Protein AF-A0A8H4V3X3-F1 (afdb_monomer)

pLDDT: mean 76.95, std 20.92, range [30.16, 96.44]

Mean predicted aligned error: 10.54 Å

Nearest PDB structures (foldseek):
  2fno-assembly1_A  TM=6.176E-01  e=9.124E+00  Agrobacterium fabrum str. C58

Foldseek 3Di:
DDCDPVVVDPPVVVVVVVVVVVVVVLVVCVVVVNNVDDPVVVLVVLLVVLVVLLVQLVVQVVLDPDLAATESVGDPDYDPVLVVLLVVLVCQCPPPVCVPSNVSSVVRVSSVSNNVNVVVVVVVCVVVPDDDDPPPPDPPPDPPPPPD

Solvent-accessible surface area (backbone atoms only — not comparable to full-atom values): 8965 Å² total; per-residue (Å²): 134,80,66,75,87,51,60,94,44,61,69,72,56,42,55,52,51,49,50,53,50,49,54,52,50,52,50,50,32,43,72,74,48,66,56,68,49,54,75,68,56,47,50,52,52,52,50,53,52,51,50,52,52,36,52,48,39,43,55,30,50,72,77,48,90,76,84,66,65,74,30,67,86,67,59,98,59,81,50,72,66,42,54,51,51,46,51,52,53,52,46,29,68,70,37,74,91,44,55,65,57,24,53,56,49,69,76,36,63,50,51,51,50,52,50,47,28,51,50,53,54,47,62,68,41,54,86,67,72,76,90,86,66,94,70,89,80,65,88,74,66,94,71,80,77,77,75,130

Structure (mmCIF, N/CA/C/O backbone):
data_AF-A0A8H4V3X3-F1
#
_entry.id   AF-A0A8H4V3X3-F1
#
loop_
_atom_site.group_PDB
_atom_site.id
_atom_site.type_symbol
_atom_site.label_atom_id
_atom_site.label_alt_id
_atom_site.label_comp_id
_atom_site.label_asym_id
_atom_site.label_entity_id
_atom_site.label_seq_id
_atom_site.pdbx_PDB_ins_code
_atom_site.Cartn_x
_atom_site.Cartn_y
_atom_site.Cartn_z
_atom_site.occupancy
_atom_site.B_iso_or_equiv
_atom_site.auth_seq_id
_atom_site.auth_comp_id
_atom_site.auth_asym_id
_atom_site.auth_atom_id
_atom_site.pdbx_PDB_model_num
ATOM 1 N N . MET A 1 1 ? 15.057 -9.123 -9.919 1.00 45.84 1 MET A N 1
ATOM 2 C CA . MET A 1 1 ? 13.879 -9.916 -9.500 1.00 45.84 1 MET A CA 1
ATOM 3 C C . MET A 1 1 ? 14.301 -10.841 -8.371 1.00 45.84 1 MET A C 1
ATOM 5 O O . MET A 1 1 ? 1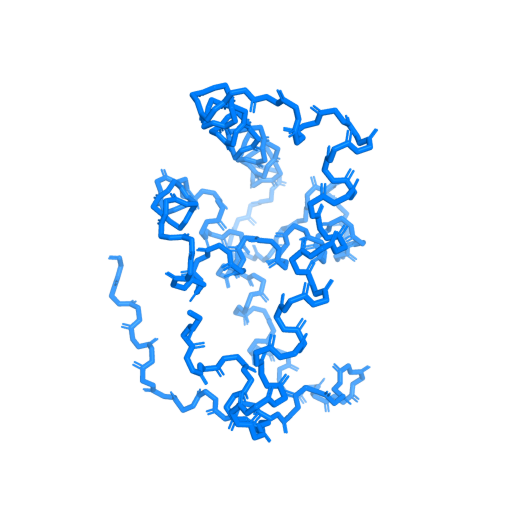5.152 -11.696 -8.597 1.00 45.84 1 MET A O 1
ATOM 9 N N . ARG A 1 2 ? 13.808 -10.592 -7.152 1.00 46.78 2 ARG A N 1
ATOM 10 C CA . ARG A 1 2 ? 14.162 -11.354 -5.944 1.00 46.78 2 ARG A CA 1
ATOM 11 C C . ARG A 1 2 ? 13.432 -12.704 -5.938 1.00 46.78 2 ARG A C 1
ATOM 13 O O . ARG A 1 2 ? 12.283 -12.791 -6.359 1.00 46.78 2 ARG A O 1
ATOM 20 N N . SER A 1 3 ? 14.145 -13.741 -5.517 1.00 46.97 3 SER A N 1
ATOM 21 C CA . SER A 1 3 ? 13.865 -15.177 -5.670 1.00 46.97 3 SER A CA 1
ATOM 22 C C . SER A 1 3 ? 12.647 -15.719 -4.923 1.00 46.97 3 SER A C 1
ATOM 24 O O . SER A 1 3 ? 12.322 -16.879 -5.130 1.00 46.97 3 SER A O 1
ATOM 26 N N . ASN A 1 4 ? 11.981 -14.933 -4.076 1.00 54.28 4 ASN A N 1
ATOM 27 C CA . ASN A 1 4 ? 11.114 -15.505 -3.040 1.00 54.28 4 ASN A CA 1
ATOM 28 C C . ASN A 1 4 ? 9.658 -15.712 -3.485 1.00 54.28 4 ASN A C 1
ATOM 30 O O . ASN A 1 4 ? 9.024 -16.653 -3.033 1.00 54.28 4 ASN A O 1
ATOM 34 N N . ALA A 1 5 ? 9.129 -14.885 -4.393 1.00 55.22 5 ALA A N 1
ATOM 35 C CA . ALA A 1 5 ? 7.745 -15.038 -4.857 1.00 55.22 5 ALA A CA 1
ATOM 36 C C . ALA A 1 5 ? 7.559 -16.182 -5.881 1.00 55.22 5 ALA A C 1
ATOM 38 O O . ALA A 1 5 ? 6.552 -16.879 -5.803 1.00 55.22 5 ALA A O 1
ATOM 39 N N . PRO A 1 6 ? 8.503 -16.425 -6.816 1.00 57.72 6 PRO A N 1
ATOM 40 C CA . PRO A 1 6 ? 8.420 -17.557 -7.733 1.00 57.72 6 PRO A CA 1
ATOM 41 C C . PRO A 1 6 ? 9.488 -18.629 -7.447 1.00 57.72 6 PRO A C 1
ATOM 43 O O . PRO A 1 6 ? 9.937 -19.289 -8.381 1.00 57.72 6 PRO A O 1
ATOM 46 N N . SER A 1 7 ? 9.942 -18.791 -6.196 1.00 61.81 7 SER A N 1
ATOM 47 C CA . SER A 1 7 ? 10.973 -19.783 -5.821 1.00 61.81 7 SER A CA 1
ATOM 48 C C . SER A 1 7 ? 10.600 -21.214 -6.225 1.00 61.81 7 SER A C 1
ATOM 50 O O . SER A 1 7 ? 11.481 -22.012 -6.530 1.00 61.81 7 SER A O 1
ATOM 52 N N . SER A 1 8 ? 9.300 -21.505 -6.303 1.00 68.56 8 SER A N 1
ATOM 53 C CA . SER A 1 8 ? 8.719 -22.769 -6.768 1.00 68.56 8 SER A CA 1
ATOM 54 C C . SER A 1 8 ? 8.809 -22.991 -8.286 1.00 68.56 8 SER A C 1
ATOM 56 O O . SER A 1 8 ? 8.514 -24.083 -8.767 1.00 68.56 8 SER A O 1
ATOM 58 N N . ILE A 1 9 ? 9.219 -21.979 -9.059 1.00 73.19 9 ILE A N 1
ATOM 59 C CA . ILE A 1 9 ? 9.278 -21.999 -10.524 1.00 73.19 9 ILE A CA 1
ATOM 60 C C . ILE A 1 9 ? 10.747 -21.993 -10.986 1.00 73.19 9 ILE A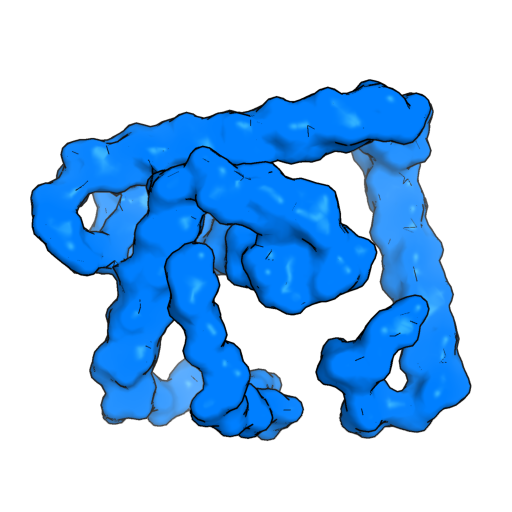 C 1
ATOM 62 O O . ILE A 1 9 ? 11.541 -21.189 -10.488 1.00 73.19 9 ILE A O 1
ATOM 66 N N . PRO A 1 10 ? 11.128 -22.801 -11.996 1.00 83.00 10 PRO A N 1
ATOM 67 C CA . PRO A 1 10 ? 12.458 -22.749 -12.601 1.00 83.00 10 PRO A CA 1
ATOM 68 C C . PRO A 1 10 ? 12.874 -21.335 -13.033 1.00 83.00 10 PRO A C 1
ATOM 70 O O . PRO A 1 10 ? 12.103 -20.609 -13.662 1.00 83.00 10 PRO A O 1
ATOM 73 N N . ARG A 1 11 ? 14.129 -20.952 -12.756 1.00 78.69 11 ARG A N 1
ATOM 74 C CA . ARG A 1 11 ? 14.683 -19.606 -13.032 1.00 78.69 11 ARG A CA 1
ATOM 75 C C . ARG A 1 11 ? 14.378 -19.054 -14.438 1.00 78.69 11 ARG A C 1
ATOM 77 O O . ARG A 1 11 ? 14.016 -17.880 -14.515 1.00 78.69 11 ARG A O 1
ATOM 84 N N . PRO A 1 12 ? 14.448 -19.838 -15.534 1.00 83.12 12 PRO A N 1
ATOM 85 C CA . PRO A 1 12 ? 14.096 -19.336 -16.865 1.00 83.12 12 PRO A CA 1
ATOM 86 C C . PRO A 1 12 ? 12.629 -18.898 -16.975 1.00 83.12 12 PRO A C 1
ATOM 88 O O . PRO A 1 12 ? 12.326 -17.844 -17.533 1.00 83.12 12 PRO A O 1
ATOM 91 N N . LEU A 1 13 ? 11.717 -19.671 -16.381 1.00 84.81 13 LEU A N 1
ATOM 92 C CA . LEU A 1 13 ? 10.294 -19.349 -16.350 1.00 84.81 13 LEU A CA 1
ATOM 93 C C . LEU A 1 13 ? 10.013 -18.130 -15.465 1.00 84.81 13 LEU A C 1
ATOM 95 O O . LEU A 1 13 ? 9.146 -17.335 -15.812 1.00 84.81 13 LEU A O 1
ATOM 99 N N . GLN A 1 14 ? 10.779 -17.914 -14.388 1.00 82.12 14 GLN A N 1
ATOM 100 C CA . GLN A 1 14 ? 10.663 -16.690 -13.584 1.00 82.12 14 GLN A CA 1
ATOM 101 C C . GLN A 1 14 ? 10.895 -15.443 -14.444 1.00 82.12 14 GLN A C 1
ATOM 103 O O . GLN A 1 14 ? 10.097 -14.511 -14.399 1.00 82.12 14 GLN A O 1
ATOM 108 N N . VAL A 1 15 ? 11.960 -15.434 -15.254 1.00 85.00 15 VAL A N 1
ATOM 109 C CA . VAL A 1 15 ? 12.286 -14.310 -16.150 1.00 85.00 15 VAL A CA 1
ATOM 110 C C . VAL A 1 15 ? 11.188 -14.112 -17.194 1.00 85.00 15 VAL A C 1
ATOM 112 O O . VAL A 1 15 ? 10.755 -12.983 -17.429 1.00 85.00 15 VAL A O 1
ATOM 115 N N . PHE A 1 16 ? 10.694 -15.204 -17.781 1.00 87.19 16 PHE A N 1
ATOM 116 C CA . PHE A 1 16 ? 9.623 -15.152 -18.772 1.00 87.19 16 PHE A CA 1
ATOM 117 C C . PHE A 1 16 ? 8.318 -14.585 -18.194 1.00 87.19 16 PHE A C 1
ATOM 119 O O . PHE A 1 16 ? 7.760 -13.630 -18.735 1.00 87.19 16 PHE A O 1
ATOM 126 N N . VAL A 1 17 ? 7.861 -15.111 -17.054 1.00 87.12 17 VAL A N 1
ATOM 127 C CA . VAL A 1 17 ? 6.657 -14.628 -16.363 1.00 87.12 17 VAL A CA 1
ATOM 128 C C . VAL A 1 17 ? 6.831 -13.174 -15.934 1.00 87.12 17 VAL A C 1
ATOM 130 O O . VAL A 1 17 ? 5.943 -12.358 -16.172 1.00 87.12 17 VAL A O 1
ATOM 133 N N . GLY A 1 18 ? 7.988 -12.812 -15.373 1.00 85.25 18 GLY A N 1
ATOM 134 C CA . GLY A 1 18 ? 8.288 -11.431 -14.996 1.00 85.25 18 GLY A CA 1
ATOM 135 C C . GLY A 1 18 ? 8.202 -10.461 -16.171 1.00 85.25 18 GLY A C 1
ATOM 136 O O . GLY A 1 18 ? 7.627 -9.385 -16.030 1.00 85.25 18 GLY A O 1
ATOM 137 N N . SER A 1 19 ? 8.701 -10.858 -17.344 1.00 88.56 19 SER A N 1
ATOM 138 C CA . SER A 1 19 ? 8.586 -10.081 -18.583 1.00 88.56 19 SER A CA 1
ATOM 139 C C . SER A 1 19 ? 7.127 -9.878 -19.008 1.00 88.56 19 SER A C 1
ATOM 141 O O . SER A 1 19 ? 6.721 -8.754 -19.318 1.00 88.56 19 SER A O 1
ATOM 143 N N . LEU A 1 20 ? 6.302 -10.931 -18.961 1.00 91.50 20 LEU A N 1
ATOM 144 C CA . LEU A 1 20 ? 4.875 -10.837 -19.285 1.00 91.50 20 LEU A CA 1
ATOM 145 C C . LEU A 1 20 ? 4.123 -9.923 -18.312 1.00 91.50 20 LEU A C 1
ATOM 147 O O . LEU A 1 20 ? 3.348 -9.070 -18.755 1.00 91.50 20 LEU A O 1
ATOM 151 N N . VAL A 1 21 ? 4.378 -10.064 -17.007 1.00 88.31 21 VAL A N 1
ATOM 152 C CA . VAL A 1 21 ? 3.786 -9.205 -15.973 1.00 88.31 21 VAL A CA 1
ATOM 153 C C . VAL A 1 21 ? 4.212 -7.760 -16.190 1.00 88.31 21 VAL A C 1
ATOM 155 O O . VAL A 1 21 ? 3.352 -6.887 -16.274 1.00 88.31 21 VAL A O 1
ATOM 158 N N . HIS A 1 22 ? 5.511 -7.503 -16.362 1.00 88.00 22 HIS A N 1
ATOM 159 C CA . HIS A 1 22 ? 6.023 -6.158 -16.603 1.00 88.00 22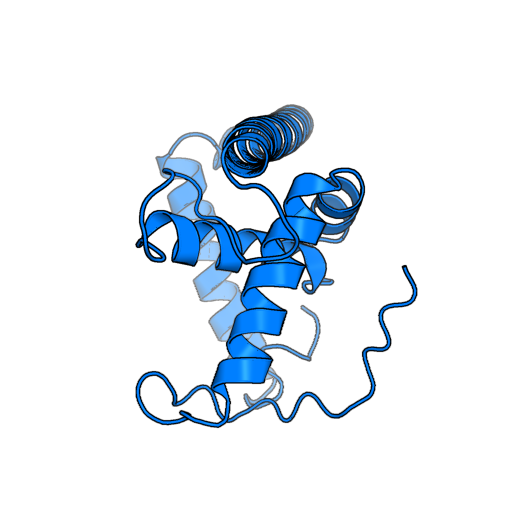 HIS A CA 1
ATOM 160 C C . HIS A 1 22 ? 5.373 -5.530 -17.838 1.00 88.00 22 HIS A C 1
ATOM 162 O O . HIS A 1 22 ? 4.827 -4.434 -17.757 1.00 88.00 22 HIS A O 1
ATOM 168 N N . ARG A 1 23 ? 5.334 -6.244 -18.970 1.00 90.69 23 ARG A N 1
ATOM 169 C CA . ARG A 1 23 ? 4.712 -5.742 -20.201 1.00 90.69 23 ARG A CA 1
ATOM 170 C C . ARG A 1 23 ? 3.228 -5.438 -20.010 1.00 90.69 23 ARG A C 1
ATOM 172 O O . ARG A 1 23 ? 2.745 -4.421 -20.510 1.00 90.69 23 ARG A O 1
ATOM 179 N N . ARG A 1 24 ? 2.491 -6.308 -19.314 1.00 91.94 24 ARG A N 1
ATOM 180 C CA . ARG A 1 24 ? 1.060 -6.110 -19.057 1.00 91.94 24 ARG A CA 1
ATOM 181 C C . ARG A 1 24 ? 0.826 -4.897 -18.161 1.00 91.94 24 ARG A C 1
ATOM 183 O O . ARG A 1 24 ? 0.009 -4.057 -18.523 1.00 91.94 24 ARG A O 1
ATOM 190 N N . VAL A 1 25 ? 1.550 -4.801 -17.048 1.00 89.62 25 VAL A N 1
ATOM 191 C CA . VAL A 1 25 ? 1.443 -3.701 -16.081 1.00 89.62 25 VAL A CA 1
ATOM 192 C C . VAL A 1 25 ? 1.822 -2.377 -16.738 1.00 89.62 25 VAL A C 1
ATOM 194 O O . VAL A 1 25 ? 1.018 -1.451 -16.714 1.00 89.62 25 VAL A O 1
ATOM 197 N N . SER A 1 26 ? 2.965 -2.305 -17.424 1.00 89.94 26 SER A N 1
ATOM 198 C CA . SER A 1 26 ? 3.404 -1.093 -18.125 1.00 89.94 26 SER A CA 1
ATOM 199 C C . SER A 1 26 ? 2.391 -0.638 -19.177 1.00 89.94 26 SER A C 1
ATOM 201 O O . SER A 1 26 ? 2.088 0.549 -19.268 1.00 89.94 26 SER A O 1
ATOM 203 N N . ARG A 1 27 ? 1.797 -1.569 -19.940 1.00 91.69 27 ARG A N 1
ATOM 204 C CA . ARG A 1 27 ? 0.753 -1.228 -20.919 1.00 91.69 27 ARG A CA 1
ATOM 205 C C . ARG A 1 27 ? -0.516 -0.701 -20.251 1.00 91.69 27 ARG A C 1
ATOM 207 O O . ARG A 1 27 ? -1.105 0.246 -20.761 1.00 91.69 27 ARG A O 1
ATOM 214 N N . THR A 1 28 ? -0.938 -1.303 -19.141 1.00 92.31 28 THR A N 1
ATOM 215 C CA . THR A 1 28 ? -2.104 -0.836 -18.381 1.00 92.31 28 THR A CA 1
ATOM 216 C C . THR A 1 28 ? -1.863 0.562 -17.816 1.00 92.31 28 THR A C 1
ATOM 218 O O . THR A 1 28 ? -2.680 1.446 -18.056 1.00 92.31 28 THR A O 1
ATOM 221 N N . LEU A 1 29 ? -0.720 0.787 -17.158 1.00 89.62 29 LEU A N 1
ATOM 222 C CA . LEU A 1 29 ? -0.351 2.094 -16.609 1.00 89.62 29 LEU A CA 1
ATOM 223 C C . LEU A 1 29 ? -0.291 3.157 -17.711 1.00 89.62 29 LEU A C 1
ATOM 225 O O . LEU A 1 29 ? -0.830 4.249 -17.560 1.00 89.62 29 LEU A O 1
ATOM 229 N N . TYR A 1 30 ? 0.304 2.831 -18.860 1.00 91.00 30 TYR A N 1
ATOM 230 C CA . TYR A 1 30 ? 0.341 3.749 -19.997 1.00 91.00 30 TYR A CA 1
ATOM 231 C C . TYR A 1 30 ? -1.060 4.057 -20.550 1.00 91.00 30 TYR A C 1
ATOM 233 O O . TYR A 1 30 ? -1.338 5.196 -20.923 1.00 91.00 30 TYR A O 1
ATOM 241 N N . GLY A 1 31 ? -1.952 3.060 -20.591 1.00 91.19 31 GLY A N 1
ATOM 242 C CA . GLY A 1 31 ? -3.344 3.229 -21.014 1.00 91.19 31 GLY A CA 1
ATOM 243 C C . GLY A 1 31 ? -4.166 4.102 -20.063 1.00 91.19 31 GLY A C 1
ATOM 244 O O . GLY A 1 31 ? -4.974 4.899 -20.525 1.00 91.19 31 GLY A O 1
ATOM 245 N N . GLN A 1 32 ? -3.918 4.001 -18.755 1.00 89.25 32 GLN A N 1
ATOM 246 C CA . GLN A 1 32 ? -4.557 4.821 -17.716 1.00 89.25 32 GLN A CA 1
ATOM 247 C C . GLN A 1 32 ? -3.954 6.230 -17.596 1.00 89.25 32 GLN A C 1
ATOM 249 O O . GLN A 1 32 ? -4.487 7.065 -16.876 1.00 89.25 32 GLN A O 1
ATOM 254 N N . GLY A 1 33 ? -2.839 6.502 -18.279 1.00 89.06 33 GLY A N 1
ATOM 255 C CA . GLY A 1 33 ? -2.134 7.784 -18.237 1.00 89.06 33 GLY A CA 1
ATOM 256 C C . GLY A 1 33 ? -1.071 7.887 -17.140 1.00 89.06 33 GLY A C 1
ATOM 257 O O . GLY A 1 33 ? -0.111 8.627 -17.320 1.00 89.06 33 GLY A O 1
ATOM 258 N N . THR A 1 34 ? -1.141 7.087 -16.072 1.00 87.62 34 THR A N 1
ATOM 259 C CA . THR A 1 34 ? -0.144 7.085 -14.979 1.00 87.62 34 THR A CA 1
ATOM 260 C C . THR A 1 34 ? 1.245 6.635 -15.434 1.00 87.62 34 THR A C 1
ATOM 262 O O . THR A 1 34 ? 2.257 7.115 -14.936 1.00 87.62 34 THR A O 1
ATOM 265 N N . GLY A 1 35 ? 1.317 5.762 -16.440 1.00 86.12 35 GLY A N 1
ATOM 266 C CA . GLY A 1 35 ? 2.573 5.332 -17.058 1.00 86.12 35 GLY A CA 1
ATOM 267 C C . GLY A 1 35 ? 3.211 6.374 -17.982 1.00 86.12 35 GLY A C 1
ATOM 268 O O . GLY A 1 35 ? 4.275 6.104 -18.533 1.00 86.12 35 GLY A O 1
ATOM 269 N N . ARG A 1 36 ? 2.563 7.528 -18.199 1.00 90.06 36 ARG A N 1
ATOM 270 C CA . ARG A 1 36 ? 3.112 8.661 -18.967 1.00 90.06 36 ARG A CA 1
ATOM 271 C C . ARG A 1 36 ? 3.770 9.711 -18.073 1.00 90.06 36 ARG A C 1
ATOM 273 O O . ARG A 1 36 ? 4.408 10.616 -18.602 1.00 90.06 36 ARG A O 1
ATOM 280 N N . LEU A 1 37 ? 3.602 9.596 -16.756 1.00 89.50 37 LEU A N 1
ATOM 281 C CA . LEU A 1 37 ? 4.138 10.555 -15.803 1.00 89.50 37 LEU A CA 1
ATOM 282 C C . LEU A 1 37 ? 5.669 10.439 -15.729 1.00 89.50 37 LEU A C 1
ATOM 284 O O . LEU A 1 37 ? 6.204 9.323 -15.753 1.00 89.50 37 LEU A O 1
ATOM 288 N N . PRO A 1 38 ? 6.394 11.564 -15.612 1.00 90.00 38 PRO A N 1
ATOM 289 C CA . PRO A 1 38 ? 7.805 11.544 -15.267 1.00 90.00 38 PRO A CA 1
ATOM 290 C C . PRO A 1 38 ? 8.004 10.918 -13.880 1.00 90.00 38 PRO A C 1
ATOM 292 O O . PRO A 1 38 ? 7.118 10.944 -13.025 1.00 90.00 38 PRO A O 1
ATOM 295 N N . GLY A 1 39 ? 9.196 10.369 -13.632 1.00 86.56 39 GLY A N 1
ATOM 296 C CA . GLY A 1 39 ? 9.482 9.634 -12.393 1.00 86.56 39 GLY A CA 1
ATOM 297 C C . GLY A 1 39 ? 9.255 10.442 -11.106 1.00 86.56 39 GLY A C 1
ATOM 298 O O . GLY A 1 39 ? 8.863 9.864 -10.096 1.00 86.56 39 GLY A O 1
ATOM 299 N N . SER A 1 40 ? 9.448 11.764 -11.146 1.00 88.75 40 SER A N 1
ATOM 300 C CA . SER A 1 40 ? 9.160 12.669 -10.027 1.00 88.75 40 SER A CA 1
ATOM 301 C C . SER A 1 40 ? 7.661 12.800 -9.749 1.00 88.75 40 SER A C 1
ATOM 303 O O . SER A 1 40 ? 7.241 12.696 -8.603 1.00 88.75 40 SER A O 1
ATOM 305 N N . GLU A 1 41 ? 6.843 12.962 -10.786 1.00 89.06 41 GLU A N 1
ATOM 306 C CA . GLU A 1 41 ? 5.386 13.066 -10.656 1.00 89.06 41 GLU A CA 1
ATOM 307 C C . GLU A 1 41 ? 4.770 11.725 -10.239 1.00 89.06 41 GLU A C 1
ATOM 309 O O . GLU A 1 41 ? 3.896 11.679 -9.381 1.00 89.06 41 GLU A O 1
ATOM 314 N N . ALA A 1 42 ? 5.306 10.607 -10.738 1.00 88.81 42 ALA A N 1
ATOM 315 C CA . ALA A 1 42 ? 4.922 9.276 -10.272 1.00 88.81 42 ALA A CA 1
ATOM 316 C C . ALA A 1 42 ? 5.278 9.036 -8.790 1.00 88.81 42 ALA A C 1
ATOM 318 O O . ALA A 1 42 ? 4.603 8.259 -8.109 1.00 88.81 42 ALA A O 1
ATOM 319 N N . ALA A 1 43 ? 6.340 9.670 -8.278 1.00 89.19 43 ALA A N 1
ATOM 320 C CA . ALA A 1 43 ? 6.693 9.598 -6.865 1.00 89.19 43 ALA A CA 1
ATOM 321 C C . ALA A 1 43 ? 5.705 10.383 -5.992 1.00 89.19 43 ALA A C 1
ATOM 323 O O . ALA A 1 43 ? 5.232 9.821 -5.007 1.00 89.19 43 ALA A O 1
ATOM 324 N N . ILE A 1 44 ? 5.345 11.602 -6.408 1.00 92.69 44 ILE A N 1
ATOM 325 C CA . ILE A 1 44 ? 4.333 12.435 -5.742 1.00 92.69 44 ILE A CA 1
ATOM 326 C C . ILE A 1 44 ? 2.985 11.712 -5.725 1.00 92.69 44 ILE A C 1
ATOM 328 O O . ILE A 1 44 ? 2.424 11.489 -4.659 1.00 92.69 44 ILE A O 1
ATOM 332 N N . LEU A 1 45 ? 2.522 11.222 -6.880 1.00 91.88 45 LEU A N 1
ATOM 333 C CA . LEU A 1 45 ? 1.258 10.488 -6.980 1.00 91.88 45 LEU A CA 1
ATOM 334 C C . LEU A 1 45 ? 1.219 9.277 -6.036 1.00 91.88 45 LEU A C 1
ATOM 336 O O . LEU A 1 45 ? 0.196 8.973 -5.431 1.00 91.88 45 LEU A O 1
ATOM 340 N N . ARG A 1 46 ? 2.335 8.554 -5.903 1.00 91.81 46 ARG A N 1
ATOM 341 C CA . ARG A 1 46 ? 2.431 7.410 -4.988 1.00 91.81 46 ARG A CA 1
ATOM 342 C C . ARG A 1 46 ? 2.292 7.834 -3.527 1.00 91.81 46 ARG A C 1
ATOM 344 O O . ARG A 1 46 ? 1.671 7.097 -2.766 1.00 91.81 46 ARG A O 1
ATOM 351 N N . GLU A 1 47 ? 2.887 8.954 -3.135 1.00 93.69 47 GLU A N 1
ATOM 352 C CA . GLU A 1 47 ? 2.752 9.508 -1.783 1.00 93.69 47 GLU A CA 1
ATOM 353 C C . GLU A 1 47 ? 1.309 9.944 -1.520 1.00 93.69 47 GLU A C 1
ATOM 355 O O . GLU A 1 47 ? 0.709 9.467 -0.559 1.00 93.69 47 GLU A O 1
ATOM 360 N N . GLU A 1 48 ? 0.711 10.706 -2.435 1.00 94.62 48 GLU A N 1
ATOM 361 C CA . GLU A 1 48 ? -0.687 11.149 -2.350 1.00 94.62 48 GLU A CA 1
ATOM 362 C C . GLU A 1 48 ? -1.666 9.972 -2.254 1.00 94.62 48 GLU A C 1
ATOM 364 O O . GLU A 1 48 ? -2.623 10.004 -1.482 1.00 94.62 48 GLU A O 1
ATOM 369 N N . VAL A 1 49 ? -1.448 8.896 -3.018 1.00 94.50 49 VAL A N 1
ATOM 370 C CA . VAL A 1 49 ? -2.291 7.693 -2.937 1.00 94.50 49 VAL A CA 1
ATOM 371 C C . VAL A 1 49 ? -2.226 7.080 -1.540 1.00 94.50 49 VAL A C 1
ATOM 373 O O . VAL A 1 49 ? -3.267 6.751 -0.973 1.00 94.50 49 VAL A O 1
ATOM 376 N N . TRP A 1 50 ? -1.031 6.933 -0.962 1.00 95.75 50 TRP A N 1
ATOM 377 C CA . TRP A 1 50 ? -0.898 6.369 0.382 1.00 95.75 50 TRP A CA 1
ATOM 378 C C . TRP A 1 50 ? -1.446 7.290 1.465 1.00 95.75 50 TRP A C 1
ATOM 380 O O . TRP A 1 50 ? -2.069 6.798 2.403 1.00 95.75 50 TRP A O 1
ATOM 390 N N . GLU A 1 51 ? -1.273 8.600 1.318 1.00 96.44 51 GLU A N 1
ATOM 391 C CA . GLU A 1 51 ? -1.857 9.595 2.211 1.00 96.44 51 GLU A CA 1
ATOM 392 C C . GLU A 1 51 ? 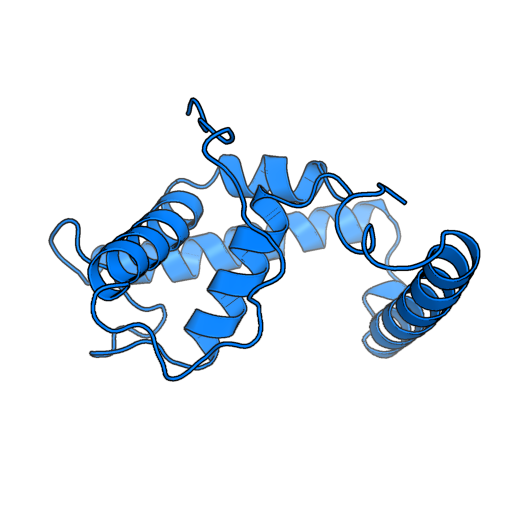-3.388 9.520 2.204 1.00 96.44 51 GLU A C 1
ATOM 394 O O . GLU A 1 51 ? -4.005 9.423 3.264 1.00 96.44 51 GLU A O 1
ATOM 399 N N . ASN A 1 52 ? -4.006 9.465 1.021 1.00 96.00 52 ASN A N 1
ATOM 400 C CA . ASN A 1 52 ? -5.457 9.354 0.879 1.00 96.00 52 ASN A CA 1
ATOM 401 C C . ASN A 1 52 ? -5.998 8.033 1.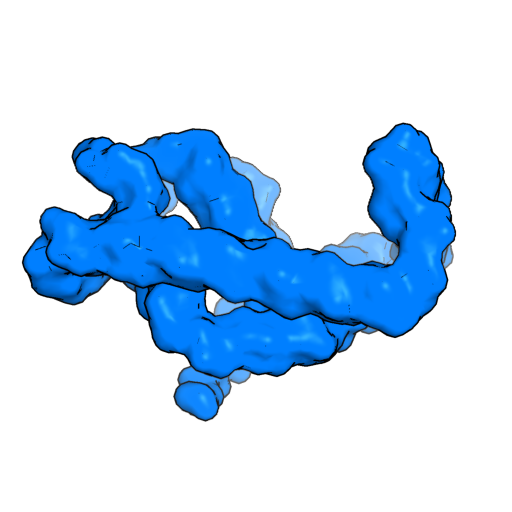444 1.00 96.00 52 ASN A C 1
ATOM 403 O O . ASN A 1 52 ? -7.020 8.016 2.132 1.00 96.00 52 ASN A O 1
ATOM 407 N N . VAL A 1 53 ? -5.304 6.917 1.197 1.00 95.69 53 VAL A N 1
ATOM 408 C CA . VAL A 1 53 ? -5.663 5.615 1.782 1.00 95.69 53 VAL A CA 1
ATOM 409 C C . VAL A 1 53 ? -5.530 5.650 3.306 1.00 95.69 53 VAL A C 1
ATOM 411 O O . VAL A 1 53 ? -6.406 5.144 4.009 1.00 95.69 53 VAL A O 1
ATOM 414 N N . ASN A 1 54 ? -4.475 6.280 3.833 1.00 96.06 54 ASN A N 1
ATOM 415 C CA . ASN A 1 54 ? -4.308 6.487 5.267 1.00 96.06 54 ASN A CA 1
ATOM 416 C C . ASN A 1 54 ? -5.434 7.343 5.847 1.00 96.06 54 ASN A C 1
ATOM 418 O O . ASN A 1 54 ? -5.991 6.958 6.867 1.00 96.06 54 ASN A O 1
ATOM 422 N N . ALA A 1 55 ? -5.807 8.451 5.205 1.00 95.19 55 ALA A N 1
ATOM 423 C CA . ALA A 1 55 ? -6.905 9.300 5.660 1.00 95.19 55 ALA A CA 1
ATOM 424 C C . ALA A 1 55 ? -8.221 8.512 5.744 1.00 95.19 55 ALA A C 1
ATOM 426 O O . ALA A 1 55 ? -8.888 8.531 6.776 1.00 95.19 55 ALA A O 1
ATOM 427 N N . LEU A 1 56 ? -8.545 7.738 4.704 1.00 94.25 56 LEU A N 1
ATOM 428 C CA . LEU A 1 56 ? -9.740 6.895 4.669 1.00 94.25 56 LEU A CA 1
ATOM 429 C C . LEU A 1 56 ? -9.760 5.862 5.810 1.00 94.25 56 LEU A C 1
ATOM 431 O O . LEU A 1 56 ? -10.760 5.716 6.512 1.00 94.25 56 LEU A O 1
ATOM 435 N N . ILE A 1 57 ? -8.650 5.153 6.016 1.00 94.12 57 ILE A N 1
ATOM 436 C CA . ILE A 1 57 ? -8.537 4.124 7.058 1.00 94.12 57 ILE A CA 1
ATOM 437 C C . ILE A 1 57 ? -8.490 4.750 8.456 1.00 94.12 57 ILE A C 1
ATOM 439 O O . ILE A 1 57 ? -9.073 4.202 9.387 1.00 94.12 57 ILE A O 1
ATOM 443 N N . ALA A 1 58 ? -7.847 5.904 8.621 1.00 93.69 58 ALA A N 1
ATOM 444 C CA . ALA A 1 58 ? -7.806 6.629 9.884 1.00 93.69 58 ALA A CA 1
ATOM 445 C C . ALA A 1 58 ? -9.199 7.121 10.295 1.00 93.69 58 ALA A C 1
ATOM 447 O O . ALA A 1 58 ? -9.545 7.034 11.472 1.00 93.69 58 ALA A O 1
ATOM 448 N N . GLU A 1 59 ? -10.022 7.581 9.350 1.00 92.44 59 GLU A N 1
ATOM 449 C CA . GLU A 1 59 ? -11.426 7.900 9.630 1.00 92.44 59 GLU A CA 1
ATOM 450 C C . GLU A 1 59 ? -12.221 6.649 10.019 1.00 92.44 59 GLU A C 1
ATOM 452 O O . GLU A 1 59 ? -12.900 6.644 11.047 1.00 92.44 59 GLU A O 1
ATOM 457 N N . ALA A 1 60 ? -12.065 5.548 9.281 1.00 90.62 60 ALA A N 1
ATOM 458 C CA . ALA A 1 60 ? -12.699 4.276 9.630 1.00 90.62 60 ALA A CA 1
ATOM 459 C C . ALA A 1 60 ? -12.243 3.736 11.001 1.00 90.62 60 ALA A C 1
ATOM 461 O O . ALA A 1 60 ? -13.010 3.084 11.704 1.00 90.62 60 ALA A O 1
ATOM 462 N N . ARG A 1 61 ? -11.008 4.024 11.427 1.00 89.19 61 ARG A N 1
ATOM 463 C CA . ARG A 1 61 ? -10.501 3.627 12.747 1.00 89.19 61 ARG A CA 1
ATOM 464 C C . ARG A 1 61 ? -11.248 4.332 13.878 1.00 89.19 61 ARG A C 1
ATOM 466 O O . ARG A 1 61 ? -11.477 3.709 14.914 1.00 89.19 61 ARG A O 1
ATOM 473 N N . LYS A 1 62 ? -11.619 5.605 13.692 1.00 88.31 62 LYS A N 1
ATOM 474 C CA . LYS A 1 62 ? -12.298 6.429 14.712 1.00 88.31 62 LYS A CA 1
ATOM 475 C C . LYS A 1 62 ? -13.712 5.944 15.023 1.00 88.31 62 LYS A C 1
ATOM 477 O O . LYS A 1 62 ? -14.191 6.176 16.129 1.00 88.31 62 LYS A O 1
ATOM 482 N N . SER A 1 63 ? -14.379 5.287 14.074 1.00 80.25 63 SER A N 1
ATOM 483 C CA . SER A 1 63 ? -15.763 4.831 14.244 1.00 80.25 63 SER A CA 1
ATOM 484 C C . SER A 1 63 ? -15.897 3.554 15.079 1.00 80.25 63 SER A C 1
ATOM 486 O O . SER A 1 63 ? -17.007 3.213 15.483 1.00 80.25 63 SER A O 1
ATOM 488 N N . VAL A 1 64 ? -14.789 2.863 15.383 1.00 82.62 64 VAL A N 1
ATOM 489 C CA . VAL A 1 64 ? -14.803 1.594 16.123 1.00 82.62 64 VAL A CA 1
ATOM 490 C C . VAL A 1 64 ? -14.017 1.712 17.436 1.00 82.62 64 VAL A C 1
ATOM 492 O O . VAL A 1 64 ? -12.783 1.793 17.413 1.00 82.62 64 VAL A O 1
ATOM 495 N N . PRO A 1 65 ? -14.686 1.667 18.603 1.00 76.56 65 PRO A N 1
ATOM 496 C CA . PRO A 1 65 ? -13.997 1.594 19.884 1.00 76.56 65 PRO A CA 1
ATOM 497 C C . PRO A 1 65 ? -13.366 0.205 20.090 1.00 76.56 65 PRO A C 1
ATOM 499 O O . PRO A 1 65 ? -13.995 -0.823 19.847 1.00 76.56 65 PRO A O 1
ATOM 502 N N . GLY A 1 66 ? -12.120 0.175 20.574 1.00 80.69 66 GLY A N 1
ATOM 503 C CA . GLY A 1 66 ? -11.415 -1.052 20.976 1.00 80.69 66 GLY A CA 1
ATOM 504 C C . GLY A 1 66 ? -10.350 -1.560 19.996 1.00 80.69 66 GLY A C 1
ATOM 505 O O . GLY A 1 66 ? -10.004 -0.897 19.018 1.00 80.69 66 GLY A O 1
ATOM 506 N N . GLU A 1 67 ? -9.813 -2.748 20.293 1.00 80.12 67 GLU A N 1
ATOM 507 C CA . GLU A 1 67 ? -8.705 -3.406 19.567 1.00 80.12 67 GLU A CA 1
ATOM 508 C C . GLU A 1 67 ? -9.169 -4.348 18.440 1.00 80.12 67 GLU A C 1
ATOM 510 O O . GLU A 1 67 ? -8.369 -5.001 17.773 1.00 80.12 67 GLU A O 1
ATOM 515 N N . GLY A 1 68 ? -10.481 -4.412 18.200 1.00 80.62 68 GLY A N 1
ATOM 516 C CA . GLY A 1 68 ? -11.057 -5.248 17.156 1.00 80.62 68 GLY A CA 1
ATOM 517 C C . GLY A 1 68 ? -10.717 -4.773 15.735 1.00 80.62 68 GLY A C 1
ATOM 518 O O . GLY A 1 68 ? -10.361 -3.608 15.527 1.00 80.62 68 GLY A O 1
ATOM 519 N N . PRO A 1 69 ? -10.840 -5.668 14.739 1.00 85.25 69 PRO A N 1
ATOM 520 C CA . PRO A 1 69 ? -10.790 -5.304 13.327 1.00 85.25 69 PRO A CA 1
ATOM 521 C C . PRO A 1 69 ? -11.909 -4.315 12.995 1.00 85.25 69 PRO A C 1
ATOM 523 O O . PRO A 1 69 ? -13.027 -4.435 13.495 1.00 85.25 69 PRO A O 1
ATOM 526 N N . PHE A 1 70 ? -11.597 -3.376 12.115 1.00 89.62 70 PHE A N 1
ATOM 527 C CA . PHE A 1 70 ? -12.521 -2.379 11.594 1.00 89.62 70 PHE A CA 1
ATOM 528 C C . PHE A 1 70 ? -12.453 -2.393 10.067 1.00 89.62 70 PHE A C 1
ATOM 530 O O . PHE A 1 70 ? -11.464 -2.857 9.495 1.00 89.62 70 PHE A O 1
ATOM 537 N N . TRP A 1 71 ? -13.505 -1.906 9.416 1.00 91.19 71 TRP A N 1
ATOM 538 C CA . TRP A 1 71 ? -13.661 -1.991 7.965 1.00 91.19 71 TRP A CA 1
ATOM 539 C C . TRP A 1 71 ? -13.755 -0.606 7.353 1.00 91.19 71 TRP A C 1
ATOM 541 O O . TRP A 1 71 ? -14.344 0.299 7.942 1.00 91.19 71 TRP A O 1
ATOM 551 N N . THR A 1 72 ? -13.196 -0.444 6.159 1.00 89.75 72 THR A N 1
ATOM 552 C CA . THR A 1 72 ? -13.008 0.855 5.503 1.00 89.75 72 THR A CA 1
ATOM 553 C C . THR A 1 72 ? -14.313 1.634 5.338 1.00 89.75 72 THR A C 1
ATOM 555 O O . THR A 1 72 ? -14.316 2.854 5.445 1.00 89.75 72 THR A O 1
ATOM 558 N N . LEU A 1 73 ? -15.429 0.939 5.108 1.00 88.19 73 LEU A N 1
ATOM 559 C CA . LEU A 1 73 ? -16.751 1.550 4.932 1.00 88.19 73 LEU A CA 1
ATOM 560 C C . LEU A 1 73 ? -17.676 1.372 6.153 1.00 88.19 73 LEU A C 1
ATOM 562 O O . LEU A 1 73 ? -18.870 1.631 6.051 1.00 88.19 73 LEU A O 1
ATOM 566 N N . GLY A 1 74 ? -17.147 0.926 7.300 1.00 82.00 74 GLY A N 1
ATOM 567 C CA . GLY A 1 74 ? -17.876 0.910 8.575 1.00 82.00 74 GLY A CA 1
ATOM 568 C C . GLY A 1 74 ? -19.013 -0.115 8.707 1.00 82.00 74 GLY A C 1
ATOM 569 O O . GLY A 1 74 ? -19.905 0.094 9.522 1.00 82.00 74 GLY A O 1
ATOM 570 N N . GLY A 1 75 ? -19.012 -1.194 7.916 1.00 80.69 75 GLY A N 1
ATOM 571 C CA . 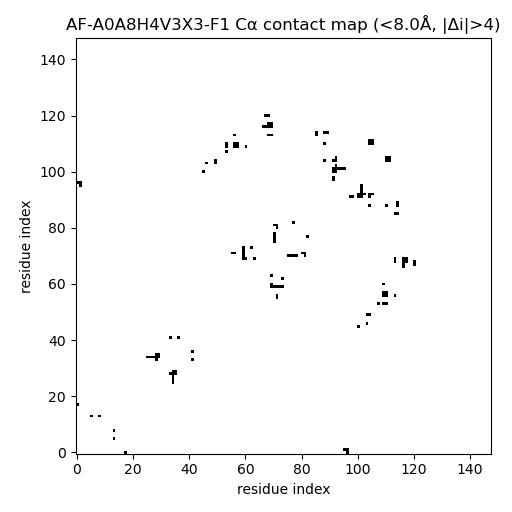GLY A 1 75 ? -20.001 -2.279 8.024 1.00 80.69 75 GLY A CA 1
ATOM 572 C C . GLY A 1 75 ? -19.710 -3.286 9.147 1.00 80.69 75 GLY A C 1
ATOM 573 O O . GLY A 1 75 ? -18.752 -3.132 9.897 1.00 80.69 75 GLY A O 1
ATOM 574 N N . ASP A 1 76 ? -20.496 -4.364 9.230 1.00 81.12 76 ASP A N 1
ATOM 575 C CA . ASP A 1 76 ? -20.284 -5.446 10.214 1.00 81.12 76 ASP A CA 1
ATOM 576 C C . ASP A 1 76 ? -19.155 -6.419 9.813 1.00 81.12 76 ASP A C 1
ATOM 578 O O . ASP A 1 76 ? -18.568 -7.124 10.644 1.00 81.12 76 ASP A O 1
ATOM 582 N N . GLY A 1 77 ? -18.821 -6.468 8.522 1.00 82.25 77 GLY A N 1
ATOM 583 C CA . GLY A 1 77 ? -17.889 -7.429 7.936 1.00 82.25 77 GLY A CA 1
ATOM 584 C C . GLY A 1 77 ? -17.001 -6.829 6.843 1.00 82.25 77 GLY A C 1
ATOM 585 O O . GLY A 1 77 ? -17.278 -5.728 6.361 1.00 82.25 77 GLY A O 1
ATOM 586 N N . PRO A 1 78 ? -15.943 -7.558 6.439 1.00 86.88 78 PRO A N 1
ATOM 587 C CA . PRO A 1 78 ? -15.062 -7.120 5.368 1.00 86.88 78 PRO A CA 1
ATOM 588 C C . PRO A 1 78 ? -15.812 -7.103 4.040 1.00 86.88 78 PRO A C 1
ATOM 590 O O . PRO A 1 78 ? -16.548 -8.038 3.720 1.00 86.88 78 PRO A O 1
ATOM 593 N N . MET A 1 79 ? -15.558 -6.079 3.235 1.00 86.88 79 MET A N 1
ATOM 594 C CA . MET A 1 79 ? -16.031 -6.004 1.859 1.00 86.88 79 MET A CA 1
ATOM 595 C C . MET A 1 79 ? -14.887 -6.196 0.857 1.00 86.88 79 MET A C 1
ATOM 597 O O . MET A 1 79 ? -13.717 -6.374 1.208 1.00 86.88 79 MET A O 1
ATOM 601 N N . GLU A 1 80 ? -15.222 -6.178 -0.433 1.00 85.75 80 GLU A N 1
ATOM 602 C CA . GLU A 1 80 ? -14.239 -6.292 -1.517 1.00 85.75 80 GLU A CA 1
ATOM 603 C C . GLU A 1 80 ? -13.165 -5.192 -1.436 1.00 85.75 80 GLU A C 1
ATOM 605 O O . GLU A 1 80 ? -11.978 -5.448 -1.666 1.00 85.75 80 GLU A O 1
ATOM 610 N N . VAL A 1 81 ? -13.567 -3.986 -1.019 1.00 89.06 81 VAL A N 1
ATOM 611 C CA . VAL A 1 81 ? -12.649 -2.871 -0.764 1.00 89.06 81 VAL A CA 1
ATOM 612 C C . VAL A 1 81 ? -11.630 -3.218 0.321 1.00 89.06 81 VAL A C 1
ATOM 614 O O . VAL A 1 81 ? -10.439 -3.008 0.110 1.00 89.06 81 VAL A O 1
ATOM 617 N N . ASP A 1 82 ? -12.056 -3.840 1.424 1.00 89.25 82 ASP A N 1
ATOM 618 C CA . ASP A 1 82 ? -11.165 -4.250 2.512 1.00 89.25 82 ASP A CA 1
ATOM 619 C C . ASP A 1 82 ? -10.186 -5.331 2.055 1.00 89.25 82 ASP A C 1
ATOM 621 O O . ASP A 1 82 ? -9.005 -5.297 2.393 1.00 89.25 82 ASP A O 1
ATOM 625 N N . THR A 1 83 ? -10.651 -6.273 1.230 1.00 87.94 83 THR A N 1
ATOM 626 C CA . THR A 1 83 ? -9.793 -7.323 0.658 1.00 87.94 83 THR A CA 1
ATOM 627 C C . THR A 1 83 ? -8.708 -6.719 -0.231 1.00 87.94 83 THR A C 1
ATOM 629 O O . THR A 1 83 ? -7.534 -7.086 -0.132 1.00 87.94 83 THR A O 1
ATOM 632 N N . THR A 1 84 ? -9.095 -5.757 -1.066 1.00 89.19 84 THR A N 1
ATOM 633 C CA . THR A 1 84 ? -8.197 -5.056 -1.984 1.00 89.19 84 THR A CA 1
ATOM 634 C C . THR A 1 84 ? -7.180 -4.210 -1.219 1.00 89.19 84 THR A C 1
ATOM 636 O O . THR A 1 84 ? -5.974 -4.358 -1.426 1.00 89.19 84 THR A O 1
ATOM 639 N N . LEU A 1 85 ? -7.644 -3.374 -0.284 1.00 91.69 85 LEU A N 1
ATOM 640 C CA . LEU A 1 85 ? -6.788 -2.515 0.535 1.00 91.69 85 LEU A CA 1
ATOM 641 C C . LEU A 1 85 ? -5.834 -3.334 1.398 1.00 91.69 85 LEU A C 1
ATOM 643 O O . LEU A 1 85 ? -4.633 -3.072 1.388 1.00 91.69 85 LEU A O 1
ATOM 647 N N . PHE A 1 86 ? -6.329 -4.374 2.072 1.00 90.06 86 PHE A N 1
ATOM 648 C CA . PHE A 1 86 ? -5.480 -5.287 2.830 1.00 90.06 86 PHE A CA 1
ATOM 649 C C . PHE A 1 86 ? -4.391 -5.904 1.943 1.00 90.06 86 PHE A C 1
ATOM 651 O O . PHE A 1 86 ? -3.220 -5.912 2.324 1.00 90.06 86 PHE A O 1
ATOM 658 N N . GLY A 1 87 ? -4.756 -6.391 0.752 1.00 86.75 87 GLY A N 1
ATOM 659 C CA . GLY A 1 87 ? -3.814 -6.985 -0.195 1.00 86.75 87 GLY A CA 1
ATOM 660 C C . GLY A 1 87 ? -2.703 -6.018 -0.605 1.00 86.75 87 GLY A C 1
ATOM 661 O O . GLY A 1 87 ? -1.527 -6.387 -0.566 1.00 86.75 87 GLY A O 1
ATOM 662 N N . PHE A 1 88 ? -3.048 -4.772 -0.939 1.00 90.25 88 PHE A N 1
ATOM 663 C CA . PHE A 1 88 ? -2.070 -3.746 -1.306 1.00 90.25 88 PHE A CA 1
ATOM 664 C C . PHE A 1 88 ? -1.195 -3.303 -0.129 1.00 90.25 88 PHE A C 1
ATOM 666 O O . PHE A 1 88 ? 0.021 -3.200 -0.298 1.00 90.25 88 PHE A O 1
ATOM 673 N N . ILE A 1 89 ? -1.774 -3.088 1.056 1.00 90.75 89 ILE A N 1
ATOM 674 C CA . ILE A 1 89 ? -1.038 -2.675 2.263 1.00 90.75 89 ILE A CA 1
ATOM 675 C C . ILE A 1 89 ? -0.036 -3.758 2.666 1.00 90.75 89 ILE A C 1
ATOM 677 O O . ILE A 1 89 ? 1.151 -3.476 2.827 1.00 90.75 89 ILE A O 1
ATOM 681 N N . VAL A 1 90 ? -0.474 -5.017 2.763 1.00 89.62 90 VAL A N 1
ATOM 682 C CA . VAL A 1 90 ? 0.423 -6.127 3.111 1.00 89.62 90 VAL A CA 1
ATOM 683 C C . VAL A 1 90 ? 1.487 -6.321 2.041 1.00 89.62 90 VAL A C 1
ATOM 685 O O . VAL A 1 90 ? 2.658 -6.456 2.387 1.00 89.62 90 VAL A O 1
ATOM 688 N N . SER A 1 91 ? 1.123 -6.256 0.756 1.00 85.38 91 SER A N 1
ATOM 689 C CA . SER A 1 91 ? 2.100 -6.332 -0.336 1.00 85.38 91 SER A CA 1
ATOM 690 C C . SER A 1 91 ? 3.157 -5.235 -0.221 1.00 85.38 91 SER A C 1
ATOM 692 O O . SER A 1 91 ? 4.334 -5.525 -0.389 1.00 85.38 91 SER A O 1
ATOM 694 N N . ALA A 1 92 ? 2.785 -3.997 0.112 1.00 88.06 92 ALA A N 1
ATOM 695 C CA . ALA A 1 92 ? 3.746 -2.914 0.311 1.00 88.06 92 ALA A CA 1
ATOM 696 C C . ALA A 1 92 ? 4.664 -3.148 1.525 1.00 88.06 92 ALA A C 1
ATOM 698 O O . ALA A 1 92 ? 5.850 -2.829 1.463 1.00 88.06 92 ALA A O 1
ATOM 699 N N . LEU A 1 93 ? 4.144 -3.733 2.608 1.00 86.31 93 LEU A N 1
ATOM 700 C CA . LEU A 1 93 ? 4.914 -4.016 3.821 1.00 86.31 93 LEU A CA 1
ATOM 701 C C . LEU A 1 93 ? 5.926 -5.158 3.636 1.00 86.31 93 LEU A C 1
ATOM 703 O O . LEU A 1 93 ? 7.046 -5.050 4.142 1.00 86.31 93 LEU A O 1
ATOM 707 N N . ILE A 1 94 ? 5.558 -6.221 2.910 1.00 82.50 94 ILE A N 1
ATOM 708 C CA . ILE A 1 94 ? 6.392 -7.430 2.751 1.00 82.50 94 ILE A CA 1
ATOM 709 C C . ILE A 1 94 ? 7.239 -7.433 1.472 1.00 82.50 94 ILE A C 1
ATOM 711 O O . ILE A 1 94 ? 8.239 -8.144 1.394 1.00 82.50 94 ILE A O 1
ATOM 715 N N . CYS A 1 95 ? 6.841 -6.692 0.433 1.00 77.81 95 CYS A N 1
ATOM 716 C CA . CYS A 1 95 ? 7.508 -6.757 -0.862 1.00 77.81 95 CYS A CA 1
ATOM 717 C C . CYS A 1 95 ? 8.809 -5.957 -0.854 1.00 77.81 95 CYS A C 1
ATOM 719 O O . CYS A 1 95 ? 8.829 -4.736 -0.997 1.00 77.81 95 CYS A O 1
ATOM 721 N N . GLU A 1 96 ? 9.930 -6.670 -0.822 1.00 76.00 96 GLU A N 1
ATOM 722 C CA . GLU A 1 96 ? 11.248 -6.047 -0.913 1.00 76.00 96 GLU A CA 1
ATOM 723 C C . GLU A 1 96 ? 11.537 -5.424 -2.291 1.00 76.00 96 GLU A C 1
ATOM 725 O O . GLU A 1 96 ? 12.499 -4.675 -2.436 1.00 76.00 96 GLU A O 1
ATOM 730 N N . ALA A 1 97 ? 10.771 -5.748 -3.339 1.00 70.88 97 ALA A N 1
ATOM 731 C CA . ALA A 1 97 ? 11.016 -5.216 -4.683 1.00 70.88 97 ALA A CA 1
ATOM 732 C C . ALA A 1 97 ? 10.637 -3.731 -4.828 1.00 70.88 97 ALA A C 1
ATOM 734 O O . ALA A 1 97 ? 11.113 -3.082 -5.756 1.00 70.88 97 ALA A O 1
ATOM 735 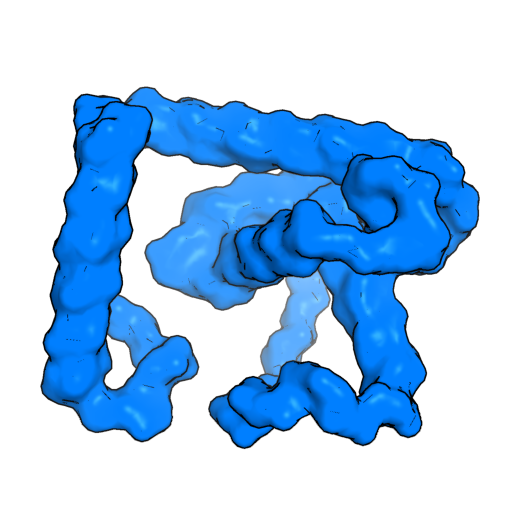N N . SER A 1 98 ? 9.817 -3.196 -3.918 1.00 71.44 98 SER A N 1
ATOM 736 C CA . SER A 1 98 ? 9.473 -1.772 -3.851 1.00 71.44 98 SER A CA 1
ATOM 737 C C . SER A 1 98 ? 9.669 -1.252 -2.422 1.00 71.44 98 SER A C 1
ATOM 739 O O . SER A 1 98 ? 8.693 -1.038 -1.696 1.00 71.44 98 SER A O 1
ATOM 741 N N . PRO A 1 99 ? 10.928 -1.045 -1.985 1.00 79.50 99 PRO A N 1
ATOM 742 C CA . PRO A 1 99 ? 11.213 -0.638 -0.610 1.00 79.50 99 PRO A CA 1
ATOM 743 C C . PRO A 1 99 ? 10.624 0.739 -0.279 1.00 79.50 99 PRO A C 1
ATOM 745 O O . PRO A 1 99 ? 10.297 1.005 0.872 1.00 79.50 99 PRO A O 1
ATOM 748 N N . VAL A 1 100 ? 10.434 1.598 -1.287 1.00 86.75 100 VAL A N 1
ATOM 749 C CA . VAL A 1 100 ? 9.935 2.964 -1.092 1.00 86.75 100 VAL A CA 1
ATOM 750 C C . VAL A 1 100 ? 8.476 2.972 -0.631 1.00 86.75 100 VAL A C 1
ATOM 752 O O . VAL A 1 100 ? 8.148 3.658 0.332 1.00 86.75 100 VAL A O 1
ATOM 755 N N . SER A 1 101 ? 7.601 2.172 -1.256 1.00 86.12 101 SER A N 1
ATOM 756 C CA . SER A 1 101 ? 6.206 2.045 -0.801 1.00 86.12 101 SER A CA 1
ATOM 757 C C . SER A 1 101 ? 6.136 1.463 0.608 1.00 86.12 101 SER A C 1
ATOM 759 O O . SER A 1 101 ? 5.366 1.944 1.429 1.00 86.12 101 SER A O 1
ATOM 761 N N . GLY A 1 102 ? 6.973 0.467 0.911 1.00 87.69 102 GLY A N 1
ATOM 762 C CA . GLY A 1 102 ? 7.050 -0.095 2.255 1.00 87.69 102 GLY A CA 1
ATOM 763 C C . GLY A 1 102 ? 7.530 0.913 3.302 1.00 87.69 102 GLY A C 1
ATOM 764 O O . GLY A 1 102 ? 7.057 0.867 4.434 1.00 87.69 102 GLY A O 1
ATOM 765 N N . GLY A 1 103 ? 8.452 1.811 2.950 1.00 89.81 103 GLY A N 1
ATOM 766 C CA . GLY A 1 103 ? 8.892 2.899 3.826 1.00 89.81 103 GLY A CA 1
ATOM 767 C C . GLY A 1 103 ? 7.747 3.850 4.169 1.00 89.81 103 GLY A C 1
ATOM 768 O O . GLY A 1 103 ? 7.490 4.083 5.343 1.00 89.81 103 GLY A O 1
ATOM 769 N N . ILE A 1 104 ? 7.004 4.307 3.157 1.00 92.06 104 ILE A N 1
ATOM 770 C CA . ILE A 1 104 ? 5.855 5.212 3.328 1.00 92.06 104 ILE A CA 1
ATOM 771 C C . ILE A 1 104 ? 4.738 4.559 4.147 1.00 92.06 104 ILE A C 1
AT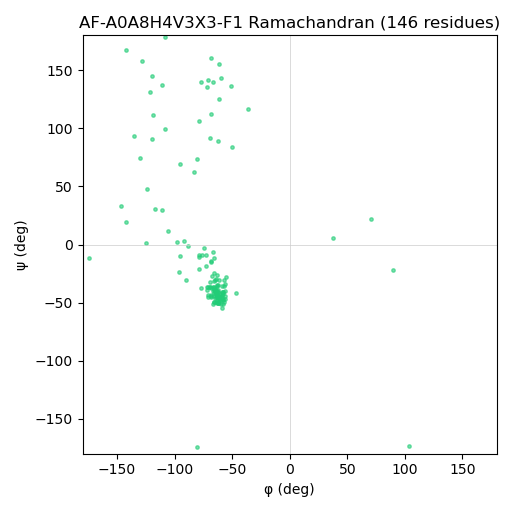OM 773 O O . ILE A 1 104 ? 4.216 5.149 5.083 1.00 92.06 104 ILE A O 1
ATOM 777 N N . VAL A 1 105 ? 4.362 3.315 3.842 1.00 91.62 105 VAL A N 1
ATOM 778 C CA . VAL A 1 105 ? 3.260 2.660 4.570 1.00 91.62 105 VAL A CA 1
ATOM 779 C C . VAL A 1 105 ? 3.591 2.495 6.057 1.00 91.62 105 VAL A C 1
ATOM 781 O O . VAL A 1 105 ? 2.709 2.659 6.895 1.00 91.62 105 VAL A O 1
ATOM 784 N N . ARG A 1 106 ? 4.862 2.244 6.406 1.00 92.12 106 ARG A N 1
ATOM 785 C CA . ARG A 1 106 ? 5.310 2.165 7.807 1.00 92.12 106 ARG A CA 1
ATOM 786 C C . ARG A 1 106 ? 5.216 3.499 8.552 1.00 92.12 106 ARG A C 1
ATOM 788 O O . ARG A 1 106 ? 5.071 3.476 9.769 1.00 92.12 106 ARG A O 1
ATOM 795 N N . THR A 1 107 ? 5.253 4.645 7.864 1.00 94.94 107 THR A N 1
ATOM 796 C CA . THR A 1 107 ? 5.079 5.955 8.519 1.00 94.94 107 THR A CA 1
ATOM 797 C C . THR A 1 107 ? 3.628 6.258 8.889 1.00 94.94 107 THR A C 1
ATOM 799 O O . THR A 1 107 ? 3.383 7.239 9.584 1.00 94.94 107 THR A O 1
ATOM 802 N N . TYR A 1 108 ? 2.668 5.441 8.444 1.00 94.94 108 TYR A N 1
ATOM 803 C CA . TYR A 1 108 ? 1.241 5.626 8.695 1.00 94.94 108 TYR A CA 1
ATOM 804 C C . TYR A 1 108 ? 0.707 4.579 9.689 1.00 94.94 108 TYR A C 1
ATOM 806 O O . TYR A 1 108 ? 0.374 3.459 9.285 1.00 94.94 108 TYR A O 1
ATOM 814 N N . PRO A 1 109 ? 0.556 4.923 10.988 1.00 91.88 109 PRO A N 1
ATOM 815 C CA . PRO A 1 109 ? 0.142 3.965 12.014 1.00 91.88 109 PRO A CA 1
ATOM 816 C C . PRO A 1 109 ? -1.212 3.317 11.728 1.00 91.88 109 PRO A C 1
ATOM 818 O O . PRO A 1 109 ? -1.378 2.130 11.983 1.00 91.88 109 PRO A O 1
ATOM 821 N N . ALA A 1 110 ? -2.162 4.058 11.147 1.00 92.12 110 ALA A N 1
ATOM 822 C CA . ALA A 1 110 ? -3.490 3.533 10.839 1.00 92.12 110 ALA A CA 1
ATOM 823 C C . ALA A 1 110 ? -3.443 2.388 9.811 1.00 92.12 110 ALA A C 1
ATOM 825 O O . ALA A 1 110 ? -4.202 1.429 9.930 1.00 92.12 110 ALA A O 1
ATOM 826 N N . LEU A 1 111 ? -2.526 2.445 8.837 1.00 93.12 111 LEU A N 1
ATOM 827 C CA . LEU A 1 111 ? -2.356 1.388 7.834 1.00 93.12 111 LEU A CA 1
ATOM 828 C C . LEU A 1 111 ? -1.754 0.118 8.441 1.00 93.12 111 LEU A C 1
ATOM 830 O O . LEU A 1 111 ? -2.210 -0.991 8.151 1.00 93.12 111 LEU A O 1
ATOM 834 N N . VAL A 1 112 ? -0.740 0.283 9.294 1.00 92.94 112 VAL A N 1
ATOM 835 C CA . VAL A 1 112 ? -0.086 -0.830 9.996 1.00 92.94 112 VAL A CA 1
ATOM 836 C C . VAL A 1 112 ? -1.061 -1.492 10.973 1.00 92.94 112 VAL A C 1
ATOM 838 O O . VAL A 1 112 ? -1.177 -2.717 10.987 1.00 92.94 112 VAL A O 1
ATOM 841 N N . ASP A 1 113 ? -1.812 -0.688 11.726 1.00 91.50 113 ASP A N 1
ATOM 842 C CA . ASP A 1 113 ? -2.839 -1.133 12.672 1.00 91.50 113 ASP A CA 1
ATOM 843 C C . ASP A 1 113 ? -3.977 -1.884 11.959 1.00 91.50 113 ASP A C 1
ATOM 845 O O . ASP A 1 113 ? -4.353 -2.987 12.361 1.00 91.50 113 ASP A O 1
ATOM 849 N N . TYR A 1 114 ? -4.464 -1.353 10.831 1.00 91.06 114 TYR A N 1
ATOM 850 C CA . TYR A 1 114 ? -5.481 -2.001 9.998 1.00 91.06 114 TYR A CA 1
ATOM 851 C C . TYR A 1 114 ? -5.038 -3.392 9.520 1.00 91.06 114 TYR A C 1
ATOM 853 O O . TYR A 1 114 ? -5.743 -4.387 9.719 1.00 91.06 114 TYR A O 1
ATOM 861 N N . ALA A 1 115 ? -3.836 -3.495 8.940 1.00 90.12 115 ALA A N 1
ATOM 862 C CA . ALA A 1 115 ? -3.296 -4.776 8.491 1.00 90.12 115 ALA A CA 1
ATOM 863 C C . ALA A 1 115 ? -3.054 -5.749 9.659 1.00 90.12 115 ALA A C 1
ATOM 865 O O . ALA A 1 115 ? -3.354 -6.942 9.538 1.00 90.12 115 ALA A O 1
ATOM 866 N N . GLY A 1 116 ? -2.552 -5.244 10.791 1.00 88.62 116 GLY A N 1
ATOM 867 C CA . GLY A 1 116 ? -2.314 -6.012 12.012 1.00 88.62 116 GLY A CA 1
ATOM 868 C C . GLY A 1 116 ? -3.592 -6.651 12.547 1.00 88.62 116 GLY A C 1
ATOM 869 O O . GLY A 1 116 ? -3.670 -7.872 12.653 1.00 88.62 116 GLY A O 1
ATOM 870 N N . ARG A 1 117 ? -4.643 -5.861 12.768 1.00 88.38 117 ARG A N 1
ATOM 871 C CA . ARG A 1 117 ? -5.912 -6.347 13.338 1.00 88.38 117 ARG A CA 1
ATOM 872 C C . ARG A 1 117 ? -6.624 -7.357 12.457 1.00 88.38 117 ARG A C 1
ATOM 874 O O . ARG A 1 117 ? -7.161 -8.346 12.955 1.00 88.38 117 ARG A O 1
ATOM 881 N N . ILE A 1 118 ? -6.629 -7.144 11.141 1.00 88.00 118 ILE A N 1
ATOM 882 C CA . ILE A 1 118 ? -7.237 -8.096 10.204 1.00 88.00 118 ILE A CA 1
ATOM 883 C C . ILE A 1 118 ? -6.451 -9.412 10.192 1.00 88.00 118 ILE A C 1
ATOM 885 O O . ILE A 1 118 ? -7.046 -10.493 10.128 1.00 88.00 118 ILE A O 1
ATOM 889 N N . ARG A 1 119 ? -5.116 -9.343 10.251 1.00 83.44 119 ARG A N 1
ATOM 890 C CA . ARG A 1 119 ? -4.258 -10.528 10.361 1.00 83.44 119 ARG A CA 1
ATOM 891 C C . ARG A 1 119 ? -4.507 -11.261 11.675 1.00 83.44 119 ARG A C 1
ATOM 893 O O . ARG A 1 119 ? -4.642 -12.479 11.658 1.00 83.44 119 ARG A O 1
ATOM 900 N N . ASP A 1 120 ? -4.601 -10.544 12.784 1.00 83.00 120 ASP A N 1
ATOM 901 C CA . ASP A 1 120 ? -4.732 -11.144 14.110 1.00 83.00 120 ASP A CA 1
ATOM 902 C C . ASP A 1 120 ? -6.131 -11.756 14.304 1.00 83.00 120 ASP A C 1
ATOM 904 O O . ASP A 1 120 ? -6.242 -12.885 14.785 1.00 83.00 120 ASP A O 1
ATOM 908 N N . ARG A 1 121 ? -7.191 -11.124 13.766 1.00 75.44 121 ARG A N 1
ATOM 909 C CA . ARG A 1 121 ? -8.523 -11.748 13.619 1.00 75.44 121 ARG A CA 1
ATOM 910 C C . ARG A 1 121 ? -8.438 -13.054 12.824 1.00 75.44 121 ARG A C 1
ATOM 912 O O . ARG A 1 121 ? -9.051 -14.047 13.205 1.00 75.44 121 ARG A O 1
ATOM 919 N N . ARG A 1 122 ? -7.683 -13.070 11.717 1.00 64.81 122 ARG A N 1
ATOM 920 C CA . ARG A 1 122 ? -7.501 -14.270 10.884 1.00 64.81 122 ARG A CA 1
ATOM 921 C C . ARG A 1 122 ? -6.698 -15.364 11.573 1.00 64.81 122 ARG A C 1
ATOM 923 O O . ARG A 1 122 ? -7.059 -16.523 11.425 1.00 64.81 122 ARG A O 1
ATOM 930 N N . LYS A 1 123 ? -5.674 -15.022 12.356 1.00 61.75 123 LYS A N 1
ATOM 931 C CA . LYS A 1 123 ? -4.962 -15.987 13.206 1.00 61.75 123 LYS A CA 1
ATOM 932 C C . LYS A 1 123 ? -5.898 -16.596 14.255 1.00 61.75 123 LYS A C 1
ATOM 934 O O . LYS A 1 123 ? -5.862 -17.803 14.453 1.00 61.75 123 LYS A O 1
ATOM 939 N N . GLY A 1 124 ? -6.801 -15.803 14.840 1.00 50.19 124 GLY A N 1
ATOM 940 C CA . GLY A 1 124 ? -7.863 -16.310 15.722 1.00 50.19 124 GLY A CA 1
ATOM 941 C C . GLY A 1 124 ? -8.896 -17.198 15.010 1.00 50.19 124 GLY A C 1
ATOM 942 O O . GLY A 1 124 ? -9.413 -18.142 15.598 1.00 50.19 124 GLY A O 1
ATOM 943 N N . LEU A 1 125 ? -9.157 -16.940 13.724 1.00 45.34 125 LEU A N 1
ATOM 944 C CA . LEU A 1 125 ? -10.039 -17.735 12.858 1.00 45.34 125 LEU A CA 1
ATOM 945 C C . LEU A 1 125 ? -9.331 -18.897 12.147 1.00 45.34 125 LEU A C 1
ATOM 947 O O . LEU A 1 125 ? -10.000 -19.652 11.451 1.00 45.34 125 LEU A O 1
ATOM 951 N N . ALA A 1 126 ? -8.023 -19.100 12.327 1.00 40.97 126 ALA A N 1
ATOM 952 C CA . ALA A 1 126 ? -7.324 -20.279 11.808 1.00 40.97 126 ALA A CA 1
ATOM 953 C C . ALA A 1 126 ? -7.802 -21.584 12.486 1.00 40.97 126 ALA A C 1
ATOM 955 O O . ALA A 1 126 ? -7.574 -22.671 11.958 1.00 40.97 126 ALA A O 1
ATOM 956 N N . ALA A 1 127 ? -8.573 -21.486 13.578 1.00 35.91 127 ALA A N 1
ATOM 957 C CA . ALA A 1 127 ? -9.398 -22.578 14.106 1.00 35.91 127 ALA A CA 1
ATOM 958 C C . ALA A 1 127 ? -10.593 -22.956 13.189 1.00 35.91 127 ALA A C 1
ATOM 960 O O . ALA A 1 127 ? -11.184 -24.016 13.352 1.00 35.91 127 ALA A O 1
ATOM 961 N N . ILE A 1 128 ? -10.934 -22.118 12.204 1.00 33.59 128 ILE A N 1
ATOM 962 C CA . ILE A 1 128 ? -11.976 -22.308 11.177 1.00 33.59 128 ILE A CA 1
ATOM 963 C C . ILE A 1 128 ? -11.320 -22.156 9.785 1.00 33.59 128 ILE A C 1
ATOM 965 O O . ILE A 1 128 ? -11.758 -21.427 8.894 1.00 33.59 128 ILE A O 1
ATOM 969 N N . THR A 1 129 ? -10.187 -22.831 9.608 1.00 37.00 129 THR A N 1
ATOM 970 C CA . THR A 1 129 ? -9.520 -23.023 8.316 1.00 37.00 129 THR A CA 1
ATOM 971 C C . THR A 1 129 ? -10.378 -23.937 7.443 1.00 37.00 129 THR A C 1
ATOM 973 O O . THR A 1 129 ? -10.467 -25.110 7.781 1.00 37.00 129 THR A O 1
ATO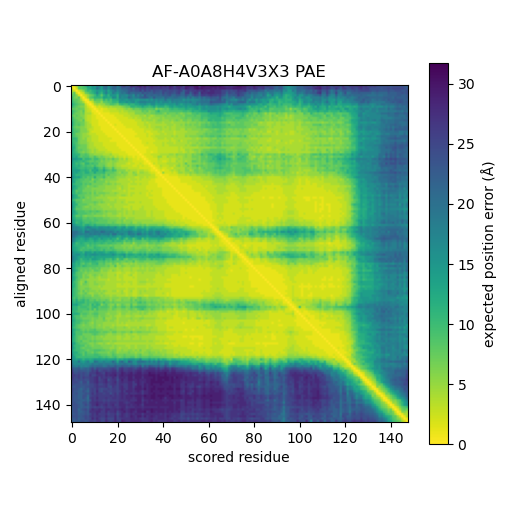M 976 N N . LEU A 1 130 ? -10.982 -23.451 6.339 1.00 33.94 130 LEU A N 1
ATOM 977 C CA . LEU A 1 130 ? -11.211 -24.292 5.137 1.00 33.94 130 LEU A CA 1
ATOM 978 C C . LEU A 1 130 ? -11.782 -23.619 3.874 1.00 33.94 130 LEU A C 1
ATOM 980 O O . LEU A 1 130 ? -11.730 -24.250 2.825 1.00 33.94 130 LEU A O 1
ATOM 984 N N . LEU A 1 131 ? -12.293 -22.381 3.884 1.00 32.09 131 LEU A N 1
ATOM 985 C CA . LEU A 1 131 ? -13.019 -21.876 2.696 1.00 32.09 131 LEU A CA 1
ATOM 986 C C . LEU A 1 131 ? -12.239 -20.986 1.713 1.00 32.09 131 LEU A C 1
ATOM 988 O O . LEU A 1 131 ? -12.818 -20.554 0.723 1.00 32.09 131 LEU A O 1
ATOM 992 N N . MET A 1 132 ? -10.940 -20.728 1.910 1.00 33.41 132 MET A N 1
ATOM 993 C CA . MET A 1 132 ? -10.209 -19.833 0.993 1.00 33.41 132 MET A CA 1
ATOM 994 C C . MET A 1 132 ? -8.732 -20.177 0.754 1.00 33.41 132 MET A C 1
ATOM 996 O O . MET A 1 132 ? -7.918 -19.283 0.544 1.00 33.41 132 MET A O 1
ATOM 1000 N N . TYR A 1 133 ? -8.366 -21.462 0.763 1.00 36.69 133 TYR A N 1
ATOM 1001 C CA . TYR A 1 133 ? -7.045 -21.910 0.298 1.00 36.69 133 TYR A CA 1
ATOM 1002 C C . TYR A 1 133 ? -7.213 -22.916 -0.854 1.00 36.69 133 TYR A C 1
ATOM 1004 O O . TYR A 1 133 ? -8.020 -23.836 -0.759 1.00 36.69 133 TYR A O 1
ATOM 1012 N N . PRO A 1 134 ? -6.472 -22.704 -1.955 1.00 34.59 134 PRO A N 1
ATOM 1013 C CA . PRO A 1 134 ? -5.095 -23.169 -1.967 1.00 34.59 134 PRO A CA 1
ATOM 1014 C C . PRO A 1 134 ? -4.129 -22.002 -2.178 1.00 34.59 134 PRO A C 1
ATOM 1016 O O . PRO A 1 134 ? -3.751 -21.664 -3.294 1.00 34.59 134 PRO A O 1
ATOM 1019 N N . LEU A 1 135 ? -3.680 -21.411 -1.076 1.00 38.00 135 LEU A N 1
ATOM 1020 C CA . LEU A 1 135 ? -2.422 -20.663 -1.021 1.00 38.00 135 LEU A CA 1
ATOM 1021 C C . LEU A 1 135 ? -1.453 -21.345 -0.045 1.00 38.00 135 LEU A C 1
ATOM 1023 O O . LEU A 1 135 ? -0.643 -20.699 0.609 1.00 38.00 135 LEU A O 1
ATOM 1027 N N . ASN A 1 136 ? -1.559 -22.675 0.075 1.00 36.19 136 ASN A N 1
ATOM 1028 C CA . ASN A 1 136 ? -0.734 -23.489 0.964 1.00 36.19 136 ASN A CA 1
ATOM 1029 C C . ASN A 1 136 ? 0.596 -23.809 0.273 1.00 36.19 136 ASN A C 1
ATOM 1031 O O . ASN A 1 136 ? 0.879 -24.956 -0.065 1.00 36.19 136 ASN A O 1
ATOM 1035 N N . LEU A 1 137 ? 1.371 -22.768 -0.034 1.00 31.92 137 LEU A N 1
ATOM 1036 C CA . LEU A 1 137 ? 2.736 -22.947 -0.526 1.00 31.92 137 LEU A CA 1
ATOM 1037 C C . LEU A 1 137 ? 3.733 -21.918 -0.005 1.00 31.92 137 LEU A C 1
ATOM 1039 O O . LEU A 1 137 ? 4.810 -21.778 -0.570 1.00 31.92 137 LEU A O 1
ATOM 1043 N N . LEU A 1 138 ? 3.411 -21.235 1.088 1.00 32.91 138 LEU A N 1
ATOM 1044 C CA . LEU A 1 138 ? 4.440 -20.669 1.942 1.00 32.91 138 LEU A CA 1
ATOM 1045 C C . LEU A 1 138 ? 4.047 -20.984 3.376 1.00 32.91 138 LEU A C 1
ATOM 1047 O O . LEU A 1 138 ? 3.272 -20.266 4.005 1.00 32.91 138 LEU A O 1
ATOM 1051 N N . ASP A 1 139 ? 4.598 -22.098 3.841 1.00 30.48 139 ASP A N 1
ATOM 1052 C CA . ASP A 1 139 ? 5.106 -22.218 5.197 1.00 30.48 139 ASP A CA 1
ATOM 1053 C C . ASP A 1 139 ? 6.015 -20.997 5.420 1.00 30.48 139 ASP A C 1
ATOM 1055 O O . ASP A 1 139 ? 7.205 -20.991 5.107 1.00 30.48 139 ASP A O 1
ATOM 1059 N N . VAL A 1 140 ? 5.410 -19.866 5.796 1.00 40.47 140 VAL A N 1
ATOM 1060 C CA . VAL A 1 140 ? 6.149 -18.747 6.371 1.00 40.47 140 VAL A CA 1
ATOM 1061 C C . VAL A 1 140 ? 6.341 -19.143 7.822 1.00 40.47 140 VAL A C 1
ATOM 1063 O O . VAL A 1 140 ? 5.650 -18.649 8.714 1.00 40.47 140 VAL A O 1
ATOM 1066 N N . ASP A 1 141 ? 7.247 -20.105 7.993 1.00 30.69 141 ASP A N 1
ATOM 1067 C CA . ASP A 1 141 ? 7.965 -20.387 9.223 1.00 30.69 141 ASP A CA 1
ATOM 1068 C C . ASP A 1 141 ? 8.257 -19.054 9.914 1.00 30.69 141 ASP A C 1
ATOM 1070 O O . ASP A 1 141 ? 8.870 -18.160 9.322 1.00 30.69 141 ASP A O 1
ATOM 1074 N N . GLU A 1 142 ? 7.679 -18.888 11.102 1.00 34.66 142 GLU A N 1
ATOM 1075 C CA . GLU A 1 142 ? 8.308 -18.550 12.390 1.00 34.66 142 GLU A CA 1
ATOM 1076 C C . GLU A 1 142 ? 9.494 -17.556 12.483 1.00 34.66 142 GLU A C 1
ATOM 1078 O O . GLU A 1 142 ? 10.009 -17.319 13.572 1.00 34.66 142 GLU A O 1
ATOM 1083 N N . HIS A 1 143 ? 9.906 -16.883 11.408 1.00 30.16 143 HIS A N 1
ATOM 1084 C CA . HIS A 1 143 ? 11.128 -16.078 11.354 1.00 30.16 143 HIS A CA 1
ATOM 1085 C C . HIS A 1 143 ? 10.945 -14.624 10.928 1.00 30.16 143 HIS A C 1
ATOM 1087 O O . HIS A 1 143 ? 11.916 -13.870 10.932 1.00 30.16 143 HIS A O 1
ATOM 1093 N N . ILE A 1 144 ? 9.721 -14.161 10.668 1.00 34.84 144 ILE A N 1
ATOM 1094 C CA . ILE A 1 144 ? 9.465 -12.717 10.583 1.00 34.84 144 ILE A CA 1
ATOM 1095 C C . ILE A 1 144 ? 8.953 -12.221 11.936 1.00 34.84 144 ILE A C 1
ATOM 1097 O O . ILE A 1 144 ? 7.799 -11.821 12.102 1.00 34.84 144 ILE A O 1
ATOM 1101 N N . GLY A 1 145 ? 9.866 -12.230 12.908 1.00 31.05 145 GLY A N 1
ATOM 1102 C CA . GLY A 1 145 ? 9.835 -11.280 14.008 1.00 31.05 145 GLY A CA 1
ATOM 1103 C C . GLY A 1 145 ? 9.999 -9.883 13.423 1.00 31.05 145 GLY A C 1
ATOM 1104 O O . GLY A 1 145 ? 11.114 -9.399 13.246 1.00 31.05 145 GLY A O 1
ATOM 1105 N N . VAL A 1 146 ? 8.879 -9.250 13.069 1.00 34.69 146 VAL A N 1
ATOM 1106 C CA . VAL A 1 146 ? 8.840 -7.807 12.841 1.00 34.69 146 VAL A CA 1
ATOM 1107 C C . VAL A 1 146 ? 9.021 -7.165 14.213 1.00 34.69 146 VAL A C 1
ATOM 1109 O O . VAL A 1 146 ? 8.059 -6.982 14.955 1.00 34.69 146 VAL A O 1
ATOM 1112 N N . TYR A 1 147 ? 10.273 -6.888 14.570 1.00 32.44 147 TYR A N 1
ATOM 1113 C CA . TYR A 1 147 ? 10.556 -5.787 15.475 1.00 32.44 147 TYR A CA 1
ATOM 1114 C C . TYR A 1 147 ? 10.059 -4.511 14.785 1.00 32.44 147 TYR A C 1
ATOM 1116 O O . TYR A 1 147 ? 10.375 -4.288 13.616 1.00 32.44 147 TYR A O 1
ATOM 1124 N N . PHE A 1 148 ? 9.201 -3.811 15.525 1.00 39.34 148 PHE A N 1
ATOM 1125 C CA . PHE A 1 148 ? 8.540 -2.524 15.292 1.00 39.34 148 PHE A CA 1
ATOM 1126 C C . PHE A 1 148 ? 9.107 -1.644 14.170 1.00 39.34 148 PHE A C 1
ATOM 1128 O O . PHE A 1 148 ? 10.322 -1.349 14.194 1.00 39.34 148 PHE A O 1
#

Secondary structure (DSSP, 8-state):
--TTSSTTS-HHHHHHHHHHHHHHHHHHHHHHSGGGS-HHHHHHHHHHHHHHHHHHHHHHHHTS-SSS---TT--SS--HHHHHHHHHHHHHHH-TT-HHHHHHHHT-HHHHHHHHHHHHHHHHGGGG--SS---TT----S------

Radius of gyration: 17.45 Å; Cα contacts (8 Å, |Δi|>4): 80; chains: 1; bounding box: 35×37×42 Å

Sequence (148 aa):
MRSNAPSSIPRPLQVFVGSLVHRRVSRTLYGQGTGRLPGSEAAILREEVWENVNALIAEARKSVPGEGPFWTLGGDGPMEVDTTLFGFIVSALICEASPVSGGIVRTYPALVDYAGRIRDRRKGLAAITLLMYPLNLLDVDEHIGVYF